Protein AF-A0A3M0Z3N4-F1 (afdb_monomer)

Solvent-accessible surface area (backbone atoms only — not comparable to full-atom values): 5571 Å² total; per-residue (Å²): 135,82,78,81,76,76,75,81,85,70,91,86,74,81,70,50,75,66,54,58,51,49,53,53,49,52,56,52,52,51,42,52,52,50,19,52,52,42,25,53,53,44,41,51,51,53,54,51,50,47,52,51,52,37,52,54,32,57,74,68,71,42,90,82,60,76,79,56,78,81,36,72,67,44,46,50,51,38,52,56,51,18,51,51,48,21,49,50,52,50,55,64,72,73,115

Foldseek 3Di:
DDDDPPPPPDPDPPPDPVNVVVVVVVLVVVLVVVLVVQLVVLLVVLVVVLVVVQVVCVVVPVPPDHDDCPPPVNVCCSVVVSNVRSVCSNVVSVD

pLDDT: mean 75.4, std 14.69, range [40.31, 93.19]

Secondary structure (DSSP, 8-state):
----------SSS---HHHHHHHHHHHHHHHHHHHHHHHHHHHHHHHHHHHHHHHHHHHTT-TT----TTSHHHHHHHHHHHHHHHHHHHHHTT-

Radius of gyration: 25.62 Å; Cα contacts (8 Å, |Δi|>4): 49; chains: 1; bounding box: 39×16×94 Å

Mean predicted aligned error: 12.38 Å

Structure (mmCIF, N/CA/C/O backbone):
data_AF-A0A3M0Z3N4-F1
#
_entry.id   AF-A0A3M0Z3N4-F1
#
loop_
_atom_site.group_PDB
_atom_site.id
_atom_site.type_symbol
_atom_site.label_atom_id
_atom_site.label_alt_id
_atom_site.label_comp_id
_atom_site.label_asym_id
_atom_site.label_entity_id
_atom_site.label_seq_id
_atom_site.pdbx_PDB_ins_code
_atom_site.Cartn_x
_atom_site.Cartn_y
_atom_site.Cartn_z
_atom_site.occupancy
_atom_site.B_iso_or_equiv
_atom_site.auth_seq_id
_atom_site.auth_comp_id
_atom_site.auth_asym_id
_atom_site.auth_atom_id
_atom_site.pdbx_PDB_model_num
ATOM 1 N N . MET A 1 1 ? 2.793 5.710 67.547 1.00 40.31 1 MET A N 1
ATOM 2 C CA . MET A 1 1 ? 1.432 5.506 67.008 1.00 40.31 1 MET A CA 1
ATOM 3 C C . MET A 1 1 ? 1.362 6.236 65.679 1.00 40.31 1 MET A C 1
ATOM 5 O O . MET A 1 1 ? 1.109 7.433 65.648 1.00 40.31 1 MET A O 1
ATOM 9 N N . GLU A 1 2 ? 1.745 5.545 64.606 1.00 44.19 2 GLU A N 1
ATOM 10 C CA . GLU A 1 2 ? 1.799 6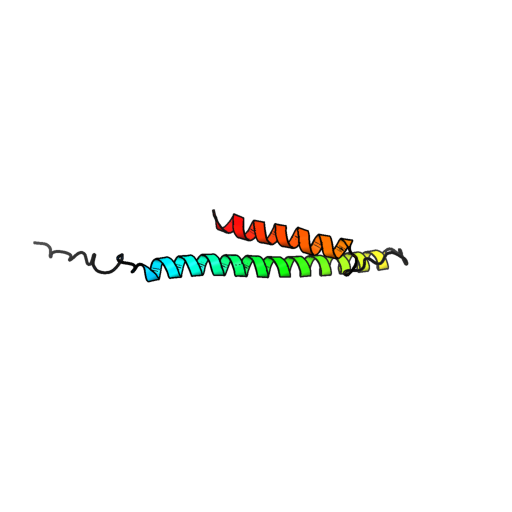.114 63.259 1.00 44.19 2 GLU A CA 1
ATOM 11 C C . GLU A 1 2 ? 0.394 6.248 62.680 1.00 44.19 2 GLU A C 1
ATOM 13 O O . GLU A 1 2 ? -0.417 5.322 62.699 1.00 44.19 2 GLU A O 1
ATOM 18 N N . PHE A 1 3 ? 0.127 7.450 62.184 1.00 48.81 3 PHE A N 1
ATOM 19 C CA . PHE A 1 3 ? -1.105 7.846 61.538 1.00 48.81 3 PHE A CA 1
ATOM 20 C C . PHE A 1 3 ? -1.423 6.905 60.381 1.00 48.81 3 PHE A C 1
ATOM 22 O O . PHE A 1 3 ? -0.638 6.743 59.447 1.00 48.81 3 PHE A O 1
ATOM 29 N N . LEU A 1 4 ? -2.620 6.324 60.449 1.00 52.62 4 LEU A N 1
ATOM 30 C CA . LEU A 1 4 ? -3.292 5.601 59.381 1.00 52.62 4 LEU A CA 1
ATOM 31 C C . LEU A 1 4 ? -3.140 6.368 58.062 1.00 52.62 4 LEU A C 1
ATOM 33 O O . LEU A 1 4 ? -3.884 7.309 57.771 1.00 52.62 4 LEU A O 1
ATOM 37 N N . ARG A 1 5 ? -2.169 5.941 57.250 1.00 53.50 5 ARG A N 1
ATOM 38 C CA . ARG A 1 5 ? -2.018 6.327 55.851 1.00 53.50 5 ARG A CA 1
ATOM 39 C C . ARG A 1 5 ? -3.272 5.826 55.149 1.00 53.50 5 ARG A C 1
ATOM 41 O O . ARG A 1 5 ? -3.325 4.679 54.711 1.00 53.50 5 ARG A O 1
ATOM 48 N N . ARG A 1 6 ? -4.314 6.669 55.119 1.00 54.28 6 ARG A N 1
ATOM 49 C CA . ARG A 1 6 ? -5.539 6.463 54.346 1.00 54.28 6 ARG A CA 1
ATOM 50 C C . ARG A 1 6 ? -5.101 6.125 52.930 1.00 54.28 6 ARG A C 1
ATOM 52 O O . ARG A 1 6 ? -4.725 7.005 52.158 1.00 54.28 6 ARG A O 1
ATOM 59 N N . ARG A 1 7 ? -5.114 4.834 52.608 1.00 51.94 7 ARG A N 1
ATOM 60 C CA . ARG A 1 7 ? -5.080 4.340 51.243 1.00 51.94 7 ARG A CA 1
ATOM 61 C C . ARG A 1 7 ? -6.284 4.979 50.559 1.00 51.94 7 ARG A C 1
ATOM 63 O O . ARG A 1 7 ? -7.401 4.496 50.701 1.00 51.94 7 ARG A O 1
ATOM 70 N N . ARG A 1 8 ? -6.068 6.091 49.850 1.00 48.69 8 ARG A N 1
ATOM 71 C CA . ARG A 1 8 ? -6.968 6.550 48.788 1.00 48.69 8 ARG A CA 1
ATOM 72 C C . ARG A 1 8 ? -6.892 5.511 47.669 1.00 48.69 8 ARG A C 1
ATOM 74 O O . ARG A 1 8 ? -6.280 5.736 46.637 1.00 48.69 8 ARG A O 1
ATOM 81 N N . ILE A 1 9 ? -7.463 4.339 47.917 1.00 53.56 9 ILE A N 1
ATOM 82 C CA . ILE A 1 9 ? -7.916 3.423 46.877 1.00 53.56 9 ILE A CA 1
ATOM 83 C C . ILE A 1 9 ? -9.384 3.792 46.697 1.00 53.56 9 ILE A C 1
ATOM 85 O O . ILE A 1 9 ? -10.285 3.139 47.205 1.00 53.56 9 ILE A O 1
ATOM 89 N N . GLY A 1 10 ? -9.610 4.957 46.107 1.00 48.59 10 GLY A N 1
ATOM 90 C CA . GLY A 1 10 ? -10.935 5.479 45.824 1.00 48.59 10 GLY A CA 1
ATOM 91 C C . GLY A 1 10 ? -10.852 6.201 44.493 1.00 48.59 10 GLY A C 1
ATOM 92 O O . GLY A 1 10 ? -10.081 7.149 44.381 1.00 48.59 10 GLY A O 1
ATOM 93 N N . ALA A 1 11 ? -11.629 5.713 43.524 1.00 43.16 11 ALA A N 1
ATOM 94 C CA . ALA A 1 11 ? -11.854 6.274 42.188 1.00 43.16 11 ALA A CA 1
ATOM 95 C C . ALA A 1 11 ? -10.805 6.017 41.082 1.00 43.16 11 ALA A C 1
ATOM 97 O O . ALA A 1 11 ? -10.586 6.892 40.254 1.00 43.16 11 ALA A O 1
ATOM 98 N N . ALA A 1 12 ? -10.188 4.829 41.004 1.00 50.50 12 ALA A N 1
ATOM 99 C CA . ALA A 1 12 ? -9.336 4.494 39.848 1.00 50.50 12 ALA A CA 1
ATOM 100 C C . ALA A 1 12 ? -9.903 3.442 38.869 1.00 50.50 12 ALA A C 1
ATOM 102 O O . ALA A 1 12 ? -9.383 3.359 37.761 1.00 50.50 12 ALA A O 1
ATOM 103 N N . TYR A 1 13 ? -10.934 2.643 39.205 1.00 49.28 13 TYR A N 1
ATOM 104 C CA . TYR A 1 13 ? -11.237 1.453 38.376 1.00 49.28 13 TYR A CA 1
ATOM 105 C C . TYR A 1 13 ? -12.699 1.028 38.186 1.00 49.28 13 TYR A C 1
ATOM 107 O O . TYR A 1 13 ? -1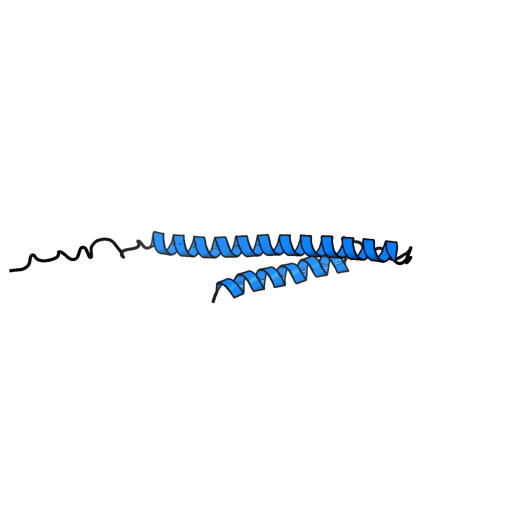2.930 -0.035 37.614 1.00 49.28 13 TYR A O 1
ATOM 115 N N . GLU A 1 14 ? -13.694 1.855 38.499 1.00 51.00 14 GLU A N 1
ATOM 116 C CA . GLU A 1 14 ? -14.991 1.703 37.823 1.00 51.00 14 GLU A CA 1
ATOM 117 C C . GLU A 1 14 ? -14.972 2.554 36.555 1.00 51.00 14 GLU A C 1
ATOM 119 O O . GLU A 1 14 ? -15.667 3.557 36.450 1.00 51.00 14 GLU A O 1
ATOM 124 N N . ARG A 1 15 ? -14.128 2.172 35.580 1.00 56.88 15 ARG A N 1
ATOM 125 C CA . ARG A 1 15 ? -14.316 2.651 34.204 1.00 56.88 15 ARG A CA 1
ATOM 126 C C . ARG A 1 15 ? -15.713 2.221 33.816 1.00 56.88 15 ARG A C 1
ATOM 128 O O . ARG A 1 15 ? -15.957 1.016 33.664 1.00 56.88 15 ARG A O 1
ATOM 135 N N . ALA A 1 16 ? -16.615 3.187 33.733 1.00 61.38 16 ALA A N 1
ATOM 136 C CA . ALA A 1 16 ? -17.985 2.944 33.354 1.00 61.38 16 ALA A CA 1
ATOM 137 C C . ALA A 1 16 ? -18.001 2.186 32.015 1.00 61.38 16 ALA A C 1
ATOM 139 O O . ALA A 1 16 ? -17.086 2.346 31.199 1.00 61.38 16 ALA A O 1
ATOM 140 N N . PRO A 1 17 ? -18.999 1.326 31.763 1.00 64.25 17 PRO A N 1
ATOM 141 C CA . PRO A 1 17 ? -19.017 0.476 30.573 1.00 64.25 17 PRO A CA 1
ATOM 142 C C . PRO A 1 17 ? -18.838 1.274 29.268 1.00 64.25 17 PRO A C 1
ATOM 144 O O . PRO A 1 17 ? -18.219 0.772 28.332 1.00 64.25 17 PRO A O 1
ATOM 147 N N . TYR A 1 18 ? -19.272 2.541 29.235 1.00 68.62 18 TYR A N 1
ATOM 148 C CA . TYR A 1 18 ? -19.076 3.442 28.096 1.00 68.62 18 TYR A CA 1
ATOM 149 C C . TYR A 1 18 ? -17.600 3.781 27.817 1.00 68.62 18 TYR A C 1
ATOM 151 O O . TYR A 1 18 ? -17.211 3.894 26.659 1.00 68.62 18 TYR A O 1
ATOM 159 N N . GLU A 1 19 ? -16.757 3.899 28.844 1.00 70.31 19 GLU A N 1
ATOM 160 C CA . GLU A 1 19 ? -15.339 4.255 28.707 1.00 70.31 19 GLU A CA 1
ATOM 161 C C . GLU A 1 19 ? -14.537 3.116 28.072 1.00 70.31 19 GLU A C 1
ATOM 163 O O . GLU A 1 19 ? -13.711 3.350 27.191 1.00 70.31 19 GLU A O 1
ATOM 168 N N . ARG A 1 20 ? -14.845 1.867 28.446 1.00 69.06 20 ARG A N 1
ATOM 169 C CA . ARG A 1 20 ? -14.218 0.673 27.852 1.00 69.06 20 ARG A CA 1
ATOM 170 C C . ARG A 1 20 ? -14.588 0.513 26.377 1.00 69.06 20 ARG A C 1
ATOM 172 O O . ARG A 1 20 ? -13.738 0.166 25.560 1.00 69.06 20 ARG A O 1
ATOM 179 N N . VAL A 1 21 ? -15.847 0.787 26.031 1.00 72.94 21 VAL A N 1
ATOM 180 C CA . VAL A 1 21 ? -16.327 0.750 24.642 1.00 72.94 21 VAL A CA 1
ATOM 181 C C . VAL A 1 21 ? -15.673 1.860 23.819 1.00 72.94 21 VAL A C 1
ATOM 183 O O . VAL A 1 21 ? -15.208 1.607 22.710 1.00 72.94 21 VAL A O 1
ATOM 186 N N . PHE A 1 22 ? -15.565 3.069 24.373 1.00 77.44 22 PHE A N 1
ATOM 187 C CA . PHE A 1 22 ? -14.942 4.203 23.693 1.00 77.44 22 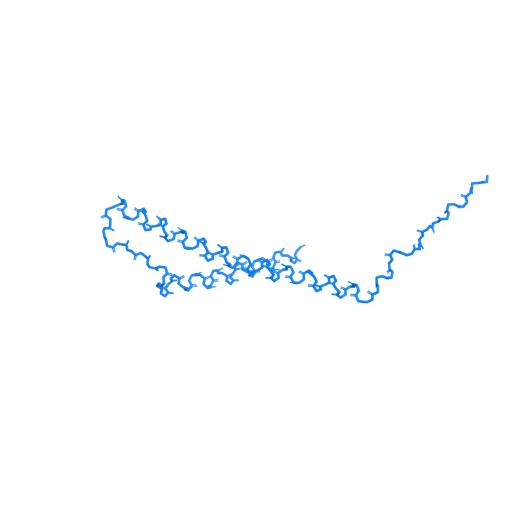PHE A CA 1
ATOM 188 C C . PHE A 1 22 ? -13.455 3.965 23.398 1.00 77.44 22 PHE A C 1
ATOM 190 O O . PHE A 1 22 ? -12.980 4.249 22.299 1.00 77.44 22 PHE A O 1
ATOM 197 N N . GLU A 1 23 ? -12.718 3.393 24.348 1.00 77.88 23 GLU A N 1
ATOM 198 C CA . GLU A 1 23 ? -11.298 3.067 24.189 1.00 77.88 23 GLU A CA 1
ATOM 199 C C . GLU A 1 23 ? -11.083 1.970 23.130 1.00 77.88 23 GLU A C 1
ATOM 201 O O . GLU A 1 23 ? -10.196 2.088 22.281 1.00 77.88 23 GLU A O 1
ATOM 206 N N . TRP A 1 24 ? -11.957 0.957 23.098 1.00 76.50 24 TRP A N 1
ATOM 207 C CA . TRP A 1 24 ? -11.943 -0.092 22.074 1.00 76.50 24 TRP A CA 1
ATOM 208 C C . TRP A 1 24 ? -12.240 0.456 20.670 1.00 76.50 24 TRP A C 1
ATOM 210 O O . TRP A 1 24 ? -11.524 0.143 19.715 1.00 76.50 24 TRP A O 1
ATOM 220 N N . ILE A 1 25 ? -13.247 1.329 20.546 1.00 80.56 25 ILE A N 1
ATOM 221 C CA . ILE A 1 25 ? -13.567 2.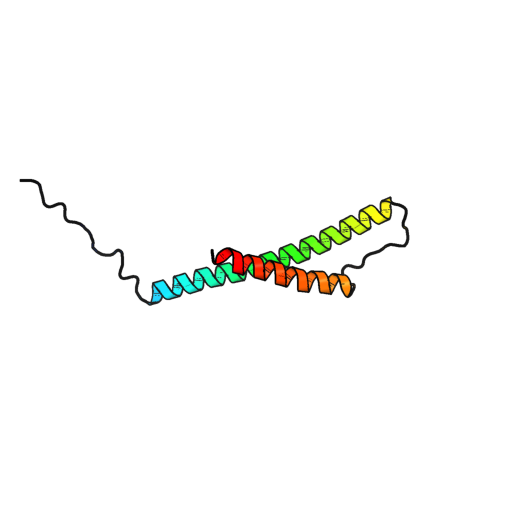020 19.289 1.00 80.56 25 ILE A CA 1
ATOM 222 C C . ILE A 1 25 ? -12.374 2.863 18.840 1.00 80.56 25 ILE A C 1
ATOM 224 O O . ILE A 1 25 ? -11.950 2.756 17.695 1.00 80.56 25 ILE A O 1
ATOM 228 N N . LYS A 1 26 ? -11.782 3.655 19.739 1.00 81.44 26 LYS A N 1
ATOM 229 C CA . LYS A 1 26 ? -10.649 4.531 19.421 1.00 81.44 26 LYS A CA 1
ATOM 230 C C . LYS A 1 26 ? -9.455 3.752 18.864 1.00 81.44 26 LYS A C 1
ATOM 232 O O . LYS A 1 26 ? -8.886 4.162 17.854 1.00 81.44 26 LYS A O 1
ATOM 237 N N . ILE A 1 27 ? -9.100 2.621 19.475 1.00 80.44 27 ILE A N 1
ATOM 238 C CA . ILE A 1 27 ? -7.992 1.769 19.012 1.00 80.44 27 ILE A CA 1
ATOM 239 C C . ILE A 1 27 ? -8.293 1.184 17.625 1.00 80.44 27 ILE A C 1
ATOM 241 O O . ILE A 1 27 ? -7.432 1.203 16.746 1.00 80.44 27 ILE A O 1
ATOM 245 N N . ASN A 1 28 ? -9.514 0.699 17.395 1.00 81.69 28 ASN A N 1
ATOM 246 C CA . ASN A 1 28 ? -9.895 0.138 16.097 1.00 81.69 28 ASN A CA 1
ATOM 247 C C . ASN A 1 28 ? -9.970 1.202 14.995 1.00 81.69 28 ASN A C 1
ATOM 249 O O . ASN A 1 28 ? -9.501 0.956 13.885 1.00 81.69 28 ASN A O 1
ATOM 253 N N . THR A 1 29 ? -10.476 2.395 15.304 1.00 82.19 29 THR A N 1
ATOM 254 C CA . THR A 1 29 ? -10.509 3.526 14.371 1.00 82.19 29 THR A CA 1
ATOM 255 C C . THR A 1 29 ? -9.098 3.975 14.000 1.00 82.19 29 THR A C 1
ATOM 257 O O . THR A 1 29 ? -8.816 4.171 12.822 1.00 82.19 29 THR A O 1
ATOM 260 N N . LEU A 1 30 ? -8.176 4.066 14.965 1.00 84.25 30 LEU A N 1
ATOM 261 C CA . LEU A 1 30 ? -6.773 4.397 14.689 1.00 84.25 30 LEU A CA 1
ATOM 262 C C . LEU A 1 30 ? -6.099 3.356 13.784 1.00 84.25 30 LEU A C 1
ATOM 264 O O . LEU A 1 30 ? -5.360 3.729 12.875 1.00 84.25 30 LEU A O 1
ATOM 268 N N . ARG A 1 31 ? -6.388 2.062 13.976 1.00 83.31 31 ARG A N 1
ATOM 269 C CA . ARG A 1 31 ? -5.897 0.986 13.095 1.00 83.31 31 ARG A CA 1
ATOM 270 C C . ARG A 1 31 ? -6.442 1.110 11.673 1.00 83.31 31 ARG A C 1
ATOM 272 O O . ARG A 1 31 ? -5.684 0.954 10.722 1.00 83.31 31 ARG A O 1
ATOM 279 N N . LEU A 1 32 ? -7.733 1.412 11.531 1.00 85.94 32 LEU A N 1
ATOM 280 C CA . LEU A 1 32 ? -8.379 1.654 10.238 1.00 85.94 32 LEU A CA 1
ATOM 281 C C . LEU A 1 32 ? -7.755 2.852 9.516 1.00 85.94 32 LEU A C 1
ATOM 283 O O . LEU A 1 32 ? -7.397 2.741 8.347 1.00 85.94 32 LEU A O 1
ATOM 287 N N . ILE A 1 33 ? -7.549 3.964 10.224 1.00 88.44 33 ILE A N 1
ATOM 288 C CA . ILE A 1 33 ? -6.875 5.148 9.679 1.00 88.44 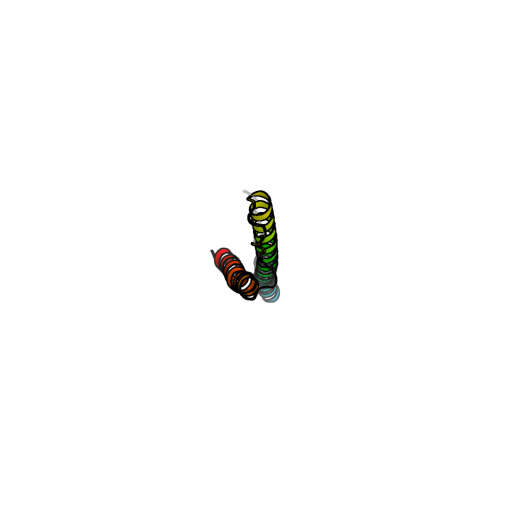33 ILE A CA 1
ATOM 289 C C . ILE A 1 33 ? -5.447 4.795 9.248 1.00 88.44 33 ILE A C 1
ATOM 291 O O . ILE A 1 33 ? -5.049 5.127 8.135 1.00 88.44 33 ILE A O 1
ATOM 295 N N . GLY A 1 34 ? -4.693 4.068 10.078 1.00 87.25 34 GLY A N 1
ATOM 296 C CA . GLY A 1 34 ? -3.344 3.610 9.736 1.00 87.25 34 GLY A CA 1
ATOM 297 C C . GLY A 1 34 ? -3.313 2.730 8.483 1.00 87.25 34 GLY A C 1
ATOM 298 O O . GLY A 1 34 ? -2.443 2.902 7.633 1.00 87.25 34 GLY A O 1
ATOM 299 N N . ALA A 1 35 ? -4.292 1.837 8.324 1.00 86.81 35 ALA A N 1
ATOM 300 C CA . ALA A 1 35 ? -4.421 0.991 7.140 1.00 86.81 35 ALA A CA 1
ATOM 301 C C . ALA A 1 35 ? -4.703 1.803 5.865 1.00 86.81 35 ALA A C 1
ATOM 303 O O . ALA A 1 35 ? -4.127 1.501 4.819 1.00 86.81 35 ALA A O 1
ATOM 304 N N . VAL A 1 36 ? -5.545 2.840 5.957 1.00 90.06 36 VAL A N 1
ATOM 305 C CA . VAL A 1 36 ? -5.846 3.762 4.849 1.00 90.06 36 VAL A CA 1
ATOM 306 C C . VAL A 1 36 ? -4.615 4.589 4.483 1.00 90.06 36 VAL A C 1
ATOM 308 O O . VAL A 1 36 ? -4.251 4.666 3.312 1.00 90.06 36 VAL A O 1
ATOM 311 N N . VAL A 1 37 ? -3.924 5.162 5.471 1.00 91.69 37 VAL A N 1
ATOM 312 C CA . VAL A 1 37 ? -2.684 5.923 5.243 1.00 91.69 37 VAL A CA 1
ATOM 313 C C . VAL A 1 37 ? -1.616 5.037 4.598 1.00 91.69 37 VAL A C 1
ATOM 315 O O . VAL A 1 37 ? -0.982 5.452 3.631 1.00 91.69 37 VAL A O 1
ATOM 318 N N . GLY A 1 38 ? -1.458 3.799 5.074 1.00 89.50 38 GLY A N 1
ATOM 319 C CA . GLY A 1 38 ? -0.538 2.825 4.487 1.00 89.50 38 GLY A CA 1
ATOM 320 C C . GLY A 1 38 ? -0.869 2.477 3.036 1.00 89.50 38 GLY A C 1
ATOM 321 O O . GLY A 1 38 ? 0.036 2.397 2.208 1.00 89.50 38 GLY A O 1
ATOM 322 N N . PHE A 1 39 ? -2.156 2.342 2.704 1.00 90.19 39 PHE A N 1
ATOM 323 C CA . PHE A 1 39 ? -2.606 2.117 1.329 1.00 90.19 39 PHE A CA 1
ATOM 324 C C . PHE A 1 39 ? -2.197 3.272 0.404 1.00 90.19 39 PHE A C 1
ATOM 326 O O . PHE A 1 39 ? -1.581 3.050 -0.637 1.00 90.19 39 PHE A O 1
ATOM 333 N N . PHE A 1 40 ? -2.476 4.517 0.801 1.00 90.75 40 PHE A N 1
ATOM 334 C CA . PHE A 1 40 ? -2.095 5.686 0.005 1.00 90.75 40 PHE A CA 1
ATOM 335 C C . PHE A 1 40 ? -0.575 5.838 -0.113 1.00 90.75 40 PHE A C 1
ATOM 337 O O . PHE A 1 40 ? -0.077 6.125 -1.201 1.00 90.75 40 PHE A O 1
ATOM 344 N N . ALA A 1 41 ? 0.169 5.592 0.968 1.00 91.69 41 ALA A N 1
ATOM 345 C CA . ALA A 1 41 ? 1.629 5.603 0.944 1.00 91.69 41 ALA A CA 1
ATOM 346 C C . ALA A 1 41 ? 2.190 4.560 -0.037 1.00 91.69 41 ALA A C 1
ATOM 348 O O . ALA A 1 41 ? 3.109 4.867 -0.797 1.00 91.69 41 ALA A O 1
ATOM 349 N N . TRP A 1 42 ? 1.600 3.360 -0.084 1.00 93.19 42 TRP A N 1
ATOM 350 C CA . TRP A 1 42 ? 1.955 2.335 -1.065 1.00 93.19 42 TRP A CA 1
ATOM 351 C C . TRP A 1 42 ? 1.680 2.791 -2.499 1.00 93.19 42 TRP A C 1
ATOM 353 O O . TRP A 1 42 ? 2.560 2.698 -3.354 1.00 93.19 42 TRP A O 1
ATOM 363 N N . CYS A 1 43 ? 0.491 3.335 -2.772 1.00 88.38 43 CYS A N 1
ATOM 364 C CA . CYS A 1 43 ? 0.166 3.847 -4.102 1.00 88.38 43 CYS A CA 1
ATOM 365 C C . CYS A 1 43 ? 1.159 4.926 -4.556 1.00 88.38 43 CYS A C 1
ATOM 367 O O . CYS A 1 43 ? 1.614 4.886 -5.698 1.00 88.38 43 CYS A O 1
ATOM 369 N N . ILE A 1 44 ? 1.538 5.846 -3.664 1.00 91.06 44 ILE A N 1
ATOM 370 C CA . ILE A 1 44 ? 2.549 6.873 -3.943 1.00 91.06 44 ILE A CA 1
ATOM 371 C C . ILE A 1 44 ? 3.911 6.232 -4.234 1.00 91.06 44 ILE A C 1
ATOM 373 O O . ILE A 1 44 ? 4.558 6.607 -5.210 1.00 91.06 44 ILE A O 1
ATOM 377 N N . ALA A 1 45 ? 4.335 5.246 -3.440 1.00 90.06 45 ALA A N 1
ATOM 378 C CA . ALA A 1 45 ? 5.605 4.553 -3.646 1.00 90.06 45 ALA A CA 1
ATOM 379 C C . ALA A 1 45 ? 5.679 3.878 -5.026 1.00 90.06 45 ALA A C 1
ATOM 381 O O . ALA A 1 45 ? 6.699 3.987 -5.704 1.00 90.06 45 ALA A O 1
ATOM 382 N N . VAL A 1 46 ? 4.589 3.248 -5.479 1.00 88.75 46 VAL A N 1
ATOM 383 C CA . VAL A 1 46 ? 4.511 2.636 -6.817 1.00 88.75 46 VAL A CA 1
ATOM 384 C C . VAL A 1 46 ? 4.619 3.691 -7.922 1.00 88.75 46 VAL A C 1
ATOM 386 O O . VAL A 1 46 ? 5.384 3.499 -8.864 1.00 88.75 46 VAL A O 1
ATOM 389 N N . ILE A 1 47 ? 3.927 4.829 -7.790 1.00 88.38 47 ILE A N 1
ATOM 390 C CA . ILE A 1 47 ? 4.013 5.936 -8.760 1.00 88.38 47 ILE A CA 1
ATOM 391 C C . ILE A 1 47 ? 5.454 6.450 -8.861 1.00 88.38 47 ILE A C 1
ATOM 393 O O . ILE A 1 47 ? 5.979 6.651 -9.956 1.00 88.38 47 ILE A O 1
ATOM 397 N N . VAL A 1 48 ? 6.108 6.655 -7.716 1.00 89.06 48 VAL A N 1
ATOM 398 C CA . VAL A 1 48 ? 7.500 7.117 -7.663 1.00 89.06 48 VAL A CA 1
ATOM 399 C C . VAL A 1 48 ? 8.438 6.081 -8.280 1.00 89.06 48 VAL A C 1
ATOM 401 O O . VAL A 1 48 ? 9.289 6.450 -9.085 1.00 89.06 48 VAL A O 1
ATOM 404 N N . ALA A 1 49 ? 8.255 4.793 -7.979 1.00 87.69 49 ALA A N 1
ATOM 405 C CA . ALA A 1 49 ? 9.055 3.720 -8.562 1.00 87.69 49 ALA A CA 1
ATOM 406 C C . ALA A 1 49 ? 8.932 3.682 -10.093 1.00 87.69 49 ALA A C 1
ATOM 408 O O . ALA A 1 49 ? 9.947 3.606 -10.780 1.00 87.69 49 ALA A O 1
ATOM 409 N N . ILE A 1 50 ? 7.718 3.817 -10.639 1.00 86.62 50 ILE A N 1
ATOM 410 C CA . ILE A 1 50 ? 7.495 3.861 -12.093 1.00 86.62 50 ILE A CA 1
ATOM 411 C C . ILE A 1 50 ? 8.181 5.082 -12.713 1.00 86.62 50 ILE A C 1
ATOM 413 O O . ILE A 1 50 ? 8.845 4.956 -13.740 1.00 86.62 50 ILE A O 1
ATOM 417 N N . LYS A 1 51 ? 8.098 6.255 -12.071 1.00 85.44 51 LYS A N 1
ATOM 418 C CA . LYS A 1 51 ? 8.806 7.456 -12.541 1.00 85.44 51 LYS A CA 1
ATOM 419 C C . LYS A 1 51 ? 10.321 7.275 -12.55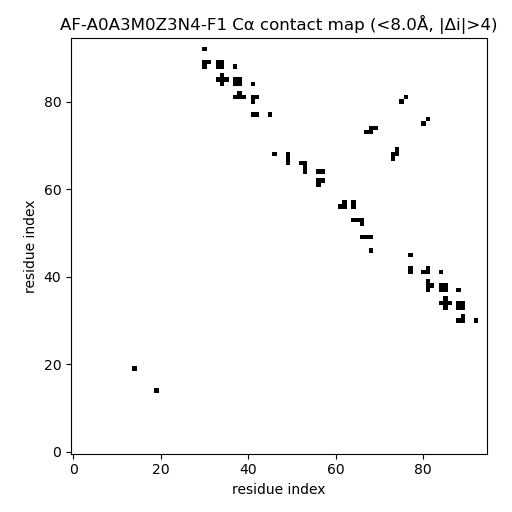8 1.00 85.44 51 LYS A C 1
ATOM 421 O O . LYS A 1 51 ? 10.951 7.676 -13.530 1.00 85.44 51 LYS A O 1
ATOM 426 N N . ILE A 1 52 ? 10.895 6.660 -11.523 1.00 86.19 52 ILE A N 1
ATOM 427 C CA . ILE A 1 52 ? 12.335 6.373 -11.460 1.00 86.19 52 ILE A CA 1
ATOM 428 C C . ILE A 1 52 ? 12.731 5.388 -12.564 1.00 86.19 52 ILE A C 1
ATOM 430 O O . ILE A 1 52 ? 13.723 5.615 -13.248 1.00 86.19 52 ILE A O 1
ATOM 434 N N . ILE A 1 53 ? 11.946 4.329 -12.786 1.00 84.25 53 ILE A N 1
ATOM 435 C CA . ILE A 1 53 ? 12.220 3.352 -13.848 1.00 84.25 53 ILE A CA 1
ATOM 436 C C . ILE A 1 53 ? 12.174 4.021 -15.224 1.00 84.25 53 ILE A C 1
ATOM 438 O O . ILE A 1 53 ? 13.083 3.816 -16.022 1.00 84.25 53 ILE A O 1
ATOM 442 N N . ASN A 1 54 ? 11.160 4.847 -15.490 1.00 83.50 54 ASN A N 1
ATOM 443 C CA . ASN A 1 54 ? 11.050 5.581 -16.752 1.00 83.50 54 ASN A CA 1
ATOM 444 C C . ASN A 1 54 ? 12.206 6.578 -16.934 1.00 83.50 54 ASN A C 1
ATOM 446 O O . ASN A 1 54 ? 12.735 6.702 -18.035 1.00 83.50 54 ASN A O 1
ATOM 450 N N . PHE A 1 55 ? 12.642 7.241 -15.860 1.00 81.25 55 PHE A N 1
ATOM 451 C CA . PHE A 1 55 ? 13.799 8.136 -15.883 1.00 81.25 55 PHE A CA 1
ATOM 452 C C . PHE A 1 55 ? 15.087 7.382 -16.252 1.00 81.25 55 PHE A C 1
ATOM 454 O O . PHE A 1 55 ? 15.739 7.724 -17.235 1.00 81.25 55 PHE A O 1
ATOM 461 N N . VAL A 1 56 ? 15.390 6.283 -15.556 1.00 82.56 56 VAL A N 1
ATOM 462 C CA . VAL A 1 56 ? 16.574 5.449 -15.829 1.00 82.56 56 VAL A CA 1
ATOM 463 C C . VAL A 1 56 ? 16.515 4.815 -17.225 1.00 82.56 56 VAL A C 1
ATOM 465 O O . VAL A 1 56 ? 17.528 4.731 -17.916 1.00 82.56 56 VAL A O 1
ATOM 468 N N . ALA A 1 57 ? 15.334 4.383 -17.674 1.00 81.25 57 ALA A N 1
ATOM 469 C CA . ALA A 1 57 ? 15.152 3.817 -19.010 1.00 81.25 57 ALA A CA 1
ATOM 470 C C . ALA A 1 57 ? 15.396 4.851 -20.122 1.00 81.25 57 ALA A C 1
ATOM 472 O O . ALA A 1 57 ? 15.971 4.500 -21.156 1.00 81.25 57 ALA A O 1
ATOM 473 N N . SER A 1 58 ? 15.007 6.112 -19.892 1.00 73.44 58 SER A N 1
ATOM 474 C CA . SER A 1 58 ? 15.250 7.211 -20.830 1.00 73.44 58 SER A CA 1
ATOM 475 C C . SER A 1 58 ? 16.735 7.568 -20.948 1.00 73.44 58 SER A C 1
ATOM 477 O O . SER A 1 58 ? 17.218 7.792 -22.055 1.00 73.44 58 SER A O 1
ATOM 479 N N . GLU A 1 59 ? 17.488 7.525 -19.844 1.00 72.31 59 GLU A N 1
ATOM 480 C CA . GLU A 1 59 ? 18.940 7.759 -19.852 1.00 72.31 59 GLU A CA 1
ATOM 481 C C . GLU A 1 59 ? 19.719 6.576 -20.452 1.00 72.31 59 GLU A C 1
ATOM 483 O O . GLU A 1 59 ? 20.775 6.759 -21.053 1.00 72.31 59 GLU A O 1
ATOM 488 N N . GLY A 1 60 ? 19.182 5.356 -20.346 1.00 68.00 60 GLY A N 1
ATOM 489 C CA . GLY A 1 60 ? 19.784 4.131 -20.880 1.00 68.00 60 GLY A CA 1
ATOM 490 C C . GLY A 1 60 ? 19.633 3.917 -22.394 1.00 68.00 60 GLY A C 1
ATOM 491 O O . GLY A 1 60 ? 19.965 2.835 -22.877 1.00 68.00 60 GLY A O 1
ATOM 492 N N . GLY A 1 61 ? 19.100 4.889 -23.145 1.00 53.84 61 GLY A N 1
ATOM 493 C CA . GLY A 1 61 ? 18.953 4.805 -24.606 1.00 53.84 61 GLY A CA 1
ATOM 494 C C . GLY A 1 61 ? 17.869 3.832 -25.091 1.00 53.84 61 GLY A C 1
ATOM 495 O O . GLY A 1 61 ? 17.861 3.434 -26.255 1.00 53.84 61 GLY A O 1
ATOM 496 N N . ARG A 1 62 ? 16.941 3.414 -24.217 1.00 58.81 62 ARG A N 1
ATOM 497 C CA . ARG A 1 62 ? 15.778 2.598 -24.601 1.00 58.81 62 ARG A CA 1
ATOM 498 C C . ARG A 1 62 ? 14.591 3.497 -24.924 1.00 58.81 62 ARG A C 1
ATOM 500 O O . ARG A 1 62 ? 13.648 3.604 -24.150 1.00 58.81 62 ARG A O 1
ATOM 507 N N . GLU A 1 63 ? 14.628 4.086 -26.113 1.00 56.38 63 GLU A N 1
ATOM 508 C CA . GLU A 1 63 ? 13.672 5.096 -26.599 1.00 56.38 63 GLU A CA 1
ATOM 509 C C . GLU A 1 63 ? 12.202 4.617 -26.666 1.00 56.38 63 GLU A C 1
ATOM 511 O O . GLU A 1 63 ? 11.293 5.431 -26.780 1.00 56.38 63 GLU A O 1
ATOM 516 N N . ASN A 1 64 ? 11.944 3.311 -26.520 1.00 59.97 64 ASN A N 1
ATOM 517 C CA . ASN A 1 64 ? 10.605 2.712 -26.614 1.00 59.97 64 ASN A CA 1
ATOM 518 C C . ASN A 1 64 ? 10.064 2.124 -25.298 1.00 59.97 64 ASN A C 1
ATOM 520 O O . ASN A 1 64 ? 9.009 1.488 -25.308 1.00 59.97 64 ASN A O 1
ATOM 524 N N . PHE A 1 65 ? 10.768 2.264 -24.170 1.00 60.28 65 PHE A N 1
ATOM 525 C CA . PHE A 1 65 ? 10.309 1.691 -22.901 1.00 60.28 65 PHE A CA 1
ATOM 526 C C . PHE A 1 65 ? 9.603 2.748 -22.046 1.00 60.28 65 PHE A C 1
ATOM 528 O O . PHE A 1 65 ? 10.241 3.487 -21.301 1.00 60.28 65 PHE A O 1
ATOM 535 N N . TYR A 1 66 ? 8.274 2.801 -22.150 1.00 66.31 66 TYR A N 1
ATOM 536 C CA . TYR A 1 66 ? 7.424 3.628 -21.295 1.00 66.31 66 TYR A CA 1
ATOM 537 C C . TYR A 1 66 ? 6.486 2.735 -20.483 1.00 66.31 66 TYR A C 1
ATOM 539 O O . T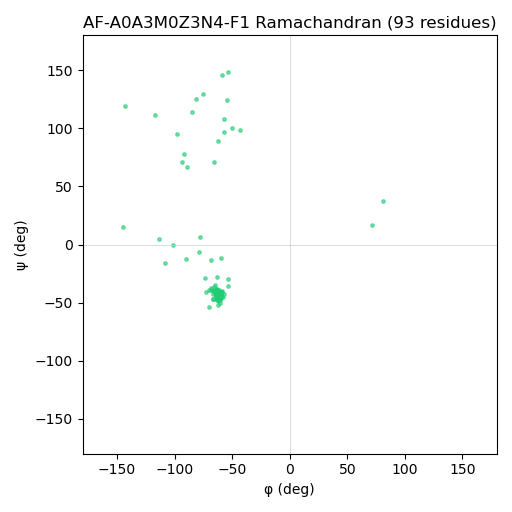YR A 1 66 ? 5.592 2.091 -21.033 1.00 66.31 66 TYR A O 1
ATOM 547 N N . LEU A 1 67 ? 6.696 2.680 -19.167 1.00 70.56 67 LEU A N 1
ATOM 548 C CA . LEU A 1 67 ? 5.745 2.052 -18.258 1.00 70.56 67 LEU A CA 1
ATOM 549 C C . LEU A 1 67 ? 4.670 3.065 -17.884 1.00 70.56 67 LEU A C 1
ATOM 551 O O . LEU A 1 67 ? 4.938 4.056 -17.201 1.00 70.56 67 LEU A O 1
ATOM 555 N N . ASP A 1 68 ? 3.452 2.781 -18.329 1.00 75.44 68 ASP A N 1
ATOM 556 C CA . ASP A 1 68 ? 2.273 3.569 -18.008 1.00 75.44 68 ASP A CA 1
ATOM 557 C C . ASP A 1 68 ? 1.726 3.183 -16.623 1.00 75.44 68 ASP A C 1
ATOM 559 O O . ASP A 1 68 ? 1.414 2.022 -16.338 1.00 75.44 68 ASP A O 1
ATOM 563 N N . ASP A 1 69 ? 1.588 4.190 -15.766 1.00 68.75 69 ASP A N 1
ATOM 564 C CA . ASP A 1 69 ? 1.069 4.099 -14.401 1.00 68.75 69 ASP A CA 1
ATOM 565 C C . ASP A 1 69 ? -0.438 3.771 -14.336 1.00 68.75 69 ASP A C 1
ATOM 567 O O . ASP A 1 69 ? -0.969 3.396 -13.282 1.00 68.75 69 ASP A O 1
ATOM 571 N N . THR A 1 70 ? -1.120 3.891 -15.478 1.00 76.75 70 THR A N 1
ATOM 572 C CA . THR A 1 70 ? -2.524 3.515 -15.679 1.00 76.75 70 THR A CA 1
ATOM 573 C C . THR A 1 70 ? -2.698 2.178 -16.401 1.00 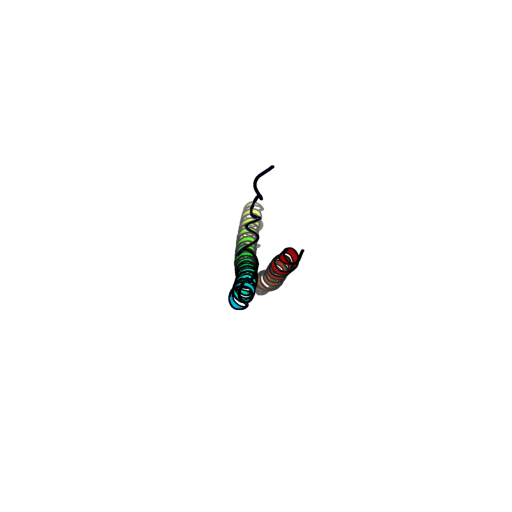76.75 70 THR A C 1
ATOM 575 O O . THR A 1 70 ? -3.825 1.705 -16.558 1.00 76.75 70 THR A O 1
ATOM 578 N N . SER A 1 71 ? -1.598 1.510 -16.771 1.00 80.81 71 SER A N 1
ATOM 579 C CA . SER A 1 71 ? -1.659 0.159 -17.330 1.00 80.81 7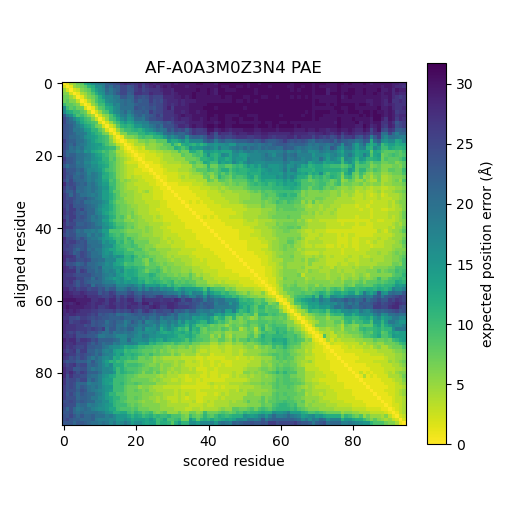1 SER A CA 1
ATOM 580 C C . SER A 1 71 ? -2.320 -0.815 -16.350 1.00 80.81 71 SER A C 1
ATOM 582 O O . SER A 1 71 ? -2.144 -0.724 -15.132 1.00 80.81 71 SER A O 1
ATOM 584 N N . GLY A 1 72 ? -3.055 -1.801 -16.877 1.00 79.44 72 GLY A N 1
ATOM 585 C CA . GLY A 1 72 ? -3.745 -2.795 -16.047 1.00 79.44 72 GLY A CA 1
ATOM 586 C C . GLY A 1 72 ? -2.814 -3.497 -15.049 1.00 79.44 72 GLY A C 1
ATOM 587 O O . GLY A 1 72 ? -3.199 -3.727 -13.905 1.00 79.44 72 GLY A O 1
ATOM 588 N N . GLY A 1 73 ? -1.557 -3.749 -15.433 1.00 79.25 73 GLY A N 1
ATOM 589 C CA . GLY A 1 73 ? -0.537 -4.304 -14.539 1.00 79.25 73 GLY A CA 1
ATOM 590 C C . GLY A 1 73 ? -0.184 -3.376 -13.370 1.00 79.25 73 GLY A C 1
ATOM 591 O O . GLY A 1 73 ? -0.174 -3.820 -12.222 1.00 79.25 73 GLY A O 1
ATOM 592 N N . ALA A 1 74 ? 0.039 -2.084 -13.631 1.00 80.31 74 ALA A N 1
ATOM 593 C CA . ALA A 1 74 ? 0.336 -1.100 -12.588 1.00 80.31 74 ALA A CA 1
ATOM 594 C C . ALA A 1 74 ? -0.839 -0.927 -11.611 1.00 80.31 74 ALA A C 1
ATOM 596 O O . ALA A 1 74 ? -0.638 -0.857 -10.395 1.00 80.31 74 ALA A O 1
ATOM 597 N N . VAL A 1 75 ? -2.075 -0.939 -12.121 1.00 83.88 75 VAL A N 1
ATOM 598 C CA . VAL A 1 75 ? -3.288 -0.878 -11.293 1.00 83.88 75 VAL A CA 1
ATOM 599 C C . VAL A 1 75 ? -3.392 -2.100 -10.379 1.00 83.88 75 VAL A C 1
ATOM 601 O O . VAL A 1 75 ? -3.615 -1.946 -9.178 1.00 83.88 75 VAL A O 1
ATOM 604 N N . ILE A 1 76 ? -3.167 -3.309 -10.904 1.00 87.00 76 ILE A N 1
ATOM 605 C CA . ILE A 1 76 ? -3.207 -4.545 -10.108 1.00 87.00 76 ILE A CA 1
ATOM 606 C C . ILE A 1 76 ? -2.153 -4.511 -8.993 1.00 87.00 76 ILE A C 1
ATOM 608 O O . ILE A 1 76 ? -2.471 -4.826 -7.848 1.00 87.00 76 ILE A O 1
ATOM 612 N N . VAL A 1 77 ? -0.924 -4.070 -9.284 1.00 88.81 77 VAL A N 1
ATOM 613 C CA . VAL A 1 77 ? 0.153 -3.961 -8.281 1.00 88.81 77 VAL A CA 1
ATOM 614 C C . VAL A 1 77 ? -0.194 -2.955 -7.177 1.00 88.81 77 VAL A C 1
ATOM 616 O O . VAL A 1 77 ? 0.046 -3.225 -5.996 1.00 88.81 77 VAL A O 1
ATOM 619 N N . LYS A 1 78 ? -0.805 -1.816 -7.524 1.00 87.69 78 LYS A N 1
ATOM 620 C CA . LYS A 1 78 ? -1.276 -0.830 -6.537 1.00 87.69 78 LYS A CA 1
ATOM 621 C C . LYS A 1 78 ? -2.357 -1.413 -5.633 1.00 87.69 78 LYS A C 1
ATOM 623 O O . LYS A 1 78 ? -2.254 -1.283 -4.417 1.00 87.69 78 LYS A O 1
ATOM 628 N N . VAL A 1 79 ? -3.364 -2.068 -6.212 1.00 87.81 79 VAL A N 1
ATOM 629 C CA . VAL A 1 79 ? -4.510 -2.601 -5.463 1.00 87.81 79 VAL A CA 1
ATOM 630 C C . VAL A 1 79 ? -4.091 -3.786 -4.594 1.00 87.81 79 VAL A C 1
ATOM 632 O O . VAL A 1 79 ? -4.304 -3.757 -3.386 1.00 87.81 79 VAL A O 1
ATOM 635 N N . VAL A 1 80 ? -3.449 -4.805 -5.171 1.00 91.69 80 VAL A N 1
ATOM 636 C CA . VAL A 1 80 ? -3.047 -6.017 -4.439 1.00 91.69 80 VAL A CA 1
ATOM 637 C C . VAL A 1 80 ? -1.978 -5.695 -3.398 1.00 91.69 80 VAL A C 1
ATOM 639 O O . VAL A 1 80 ? -2.118 -6.080 -2.237 1.00 91.69 80 VAL A O 1
ATOM 642 N N . GLY A 1 81 ? -0.940 -4.942 -3.775 1.00 87.94 81 GLY A N 1
ATOM 643 C CA . GLY A 1 81 ? 0.107 -4.531 -2.839 1.00 87.94 81 GLY A CA 1
ATOM 644 C C . GLY A 1 81 ? -0.431 -3.627 -1.729 1.00 87.94 81 GLY A C 1
ATOM 645 O O . GLY A 1 81 ? -0.086 -3.819 -0.565 1.00 87.94 81 GLY A O 1
ATOM 646 N N . GLY A 1 82 ? -1.355 -2.719 -2.056 1.00 87.25 82 GLY A N 1
ATOM 647 C CA . GLY A 1 82 ? -1.995 -1.844 -1.079 1.00 87.25 82 GLY A CA 1
ATOM 648 C C . GLY A 1 82 ? -2.809 -2.627 -0.050 1.00 87.25 82 GLY A C 1
ATOM 649 O O . GLY A 1 82 ? -2.668 -2.385 1.146 1.00 87.25 82 GLY A O 1
ATOM 650 N N . ILE A 1 83 ? -3.593 -3.619 -0.486 1.00 90.00 83 ILE A N 1
ATOM 651 C CA . ILE A 1 83 ? -4.344 -4.511 0.415 1.00 90.00 83 ILE A CA 1
ATOM 652 C C . ILE A 1 83 ? -3.383 -5.269 1.342 1.00 90.00 83 ILE A C 1
ATOM 654 O O . ILE A 1 83 ? -3.621 -5.326 2.549 1.00 90.00 83 ILE A O 1
ATOM 658 N N . ILE A 1 84 ? -2.279 -5.811 0.817 1.00 90.88 84 ILE A N 1
ATOM 659 C CA . ILE A 1 84 ? -1.285 -6.533 1.626 1.00 90.88 84 ILE A CA 1
ATOM 660 C C . ILE A 1 84 ? -0.670 -5.609 2.687 1.00 90.88 84 ILE A C 1
ATOM 662 O O . ILE A 1 84 ? -0.614 -5.985 3.858 1.00 90.88 84 ILE A O 1
ATOM 666 N N . VAL A 1 85 ? -0.266 -4.390 2.318 1.00 90.69 85 VAL A N 1
ATOM 667 C CA . VAL A 1 85 ? 0.291 -3.401 3.259 1.00 90.69 85 VAL A CA 1
ATOM 668 C C . VAL A 1 85 ? -0.723 -3.042 4.345 1.00 90.69 85 VAL A C 1
ATOM 670 O O . VAL A 1 85 ? -0.389 -3.055 5.531 1.00 90.69 85 VAL A O 1
ATOM 673 N N . SER A 1 86 ? -1.979 -2.790 3.970 1.00 86.19 86 SER A N 1
ATOM 674 C CA . SER A 1 86 ? -3.054 -2.526 4.927 1.00 86.19 86 SER A CA 1
ATOM 675 C C . SER A 1 86 ? -3.265 -3.699 5.892 1.00 86.19 86 SER A C 1
ATOM 677 O O . SER A 1 86 ? -3.392 -3.480 7.096 1.00 86.19 86 SER A O 1
ATOM 679 N N . LEU A 1 87 ? -3.240 -4.945 5.405 1.00 87.50 87 LEU A N 1
ATOM 680 C CA . LEU A 1 87 ? -3.347 -6.141 6.249 1.00 87.50 87 LEU A CA 1
ATOM 681 C C . LEU A 1 87 ? -2.170 -6.270 7.219 1.00 87.50 87 LEU A C 1
ATOM 683 O O . LEU A 1 87 ? -2.387 -6.568 8.393 1.00 87.50 87 LEU A O 1
ATOM 687 N N . VAL A 1 88 ? -0.942 -6.006 6.765 1.00 88.81 88 VAL A N 1
ATOM 688 C CA . VAL A 1 88 ? 0.255 -6.034 7.620 1.00 88.81 88 VAL A CA 1
ATOM 689 C C . VAL A 1 88 ? 0.146 -5.009 8.747 1.00 88.81 88 VAL A C 1
ATOM 691 O O . VAL A 1 88 ? 0.426 -5.349 9.894 1.00 88.81 88 VAL A O 1
ATOM 694 N N . ILE A 1 89 ? -0.328 -3.791 8.470 1.00 86.50 89 ILE A N 1
ATOM 695 C CA . ILE A 1 89 ? -0.523 -2.750 9.495 1.00 86.50 89 ILE A CA 1
ATOM 696 C C . ILE A 1 89 ? -1.567 -3.190 10.531 1.00 86.50 89 ILE A C 1
ATOM 698 O O . ILE A 1 89 ? -1.342 -3.078 11.740 1.00 86.50 89 ILE A O 1
ATOM 702 N N . ILE A 1 90 ? -2.694 -3.743 10.073 1.00 83.31 90 ILE A N 1
ATOM 703 C CA . ILE A 1 90 ? -3.768 -4.218 10.957 1.00 83.31 90 ILE A CA 1
ATOM 704 C C . ILE A 1 90 ? -3.288 -5.394 11.823 1.00 83.31 90 ILE A C 1
ATOM 706 O O . ILE A 1 90 ? -3.594 -5.441 13.017 1.00 83.31 90 ILE A O 1
ATOM 710 N N . LEU A 1 91 ? -2.531 -6.332 11.245 1.00 82.88 91 LEU A N 1
ATOM 711 C CA . LEU A 1 91 ? -2.007 -7.509 11.942 1.00 82.88 91 LEU A CA 1
ATOM 712 C C . LEU A 1 91 ? -0.865 -7.160 12.904 1.00 82.88 91 LEU A C 1
ATOM 714 O O . LEU A 1 91 ? -0.846 -7.667 14.024 1.00 82.88 91 LEU A O 1
ATOM 718 N N . SER A 1 92 ? 0.046 -6.266 12.513 1.00 78.44 92 SER A N 1
ATOM 719 C CA . SER A 1 92 ? 1.160 -5.816 13.357 1.00 78.44 92 SER A CA 1
ATOM 720 C C . SER A 1 92 ? 0.682 -5.098 14.615 1.00 78.44 92 SER A C 1
ATOM 722 O O . SER A 1 92 ? 1.366 -5.138 15.629 1.00 78.44 92 SER A O 1
ATOM 724 N N . SER A 1 93 ? -0.488 -4.459 14.574 1.00 64.94 93 SER A N 1
ATOM 725 C CA . SER A 1 93 ? -1.057 -3.759 15.727 1.00 64.94 93 SER A CA 1
ATOM 726 C C . SER A 1 93 ? -1.734 -4.695 16.744 1.00 64.94 93 SER A C 1
ATOM 728 O O . SER A 1 93 ? -2.188 -4.227 17.788 1.00 64.94 93 SER A O 1
ATOM 730 N N . ARG A 1 94 ? -1.863 -6.001 16.452 1.00 59.97 94 ARG A N 1
ATOM 731 C CA . ARG A 1 94 ? -2.459 -6.993 17.370 1.00 59.97 94 ARG A CA 1
ATOM 732 C C . ARG A 1 94 ? -1.457 -7.664 18.321 1.00 59.97 94 ARG A C 1
ATOM 734 O O . ARG A 1 94 ? -1.921 -8.352 19.227 1.00 59.97 94 ARG A O 1
ATOM 741 N N . ARG A 1 95 ? -0.147 -7.518 18.101 1.00 51.06 95 ARG A N 1
ATOM 742 C CA . ARG A 1 95 ? 0.898 -7.942 19.052 1.00 51.06 95 ARG A CA 1
ATOM 743 C C . ARG A 1 95 ? 1.216 -6.804 20.008 1.00 51.06 95 ARG A C 1
ATOM 745 O O . ARG A 1 95 ? 1.492 -7.125 21.180 1.00 51.06 95 ARG A O 1
#

Sequence (95 aa):
MEFLRRRRIGAAYERAPYERVFEWIKINTLRLIGAVVGFFAWCIAVIVAIKIINFVASEGGRENFYLDDTSGGAVIVKVVGGIIVSLVIILSSRR